Protein AF-A0A2H1W7G9-F1 (afdb_monomer_lite)

Organism: Spodoptera frugiperda (NCBI:txid7108)

pLDDT: mean 73.85, std 21.25, range [30.89, 94.56]

Radius of gyration: 19.69 Å; chains: 1; bounding box: 53×31×50 Å

Structure (mmCIF, N/CA/C/O backbone):
data_AF-A0A2H1W7G9-F1
#
_entry.id   AF-A0A2H1W7G9-F1
#
loop_
_atom_site.group_PDB
_atom_site.id
_atom_site.type_symbol
_atom_site.label_atom_id
_atom_site.label_alt_id
_atom_site.label_comp_id
_atom_site.label_asym_id
_atom_site.label_entity_id
_atom_site.label_seq_id
_atom_site.pdbx_PDB_ins_code
_atom_site.Cartn_x
_atom_site.Cartn_y
_atom_site.Cartn_z
_atom_site.occupancy
_atom_site.B_iso_or_equiv
_atom_site.auth_seq_id
_atom_site.auth_comp_id
_atom_site.auth_asym_id
_atom_site.auth_atom_id
_atom_site.pdbx_PDB_model_num
ATOM 1 N N . MET A 1 1 ? 19.667 -7.504 1.907 1.00 41.41 1 MET A N 1
ATOM 2 C CA . MET A 1 1 ? 18.660 -6.451 1.600 1.00 41.41 1 MET A CA 1
ATOM 3 C C . MET A 1 1 ? 17.413 -7.027 0.928 1.00 41.41 1 MET A C 1
ATOM 5 O O . MET A 1 1 ? 16.334 -6.7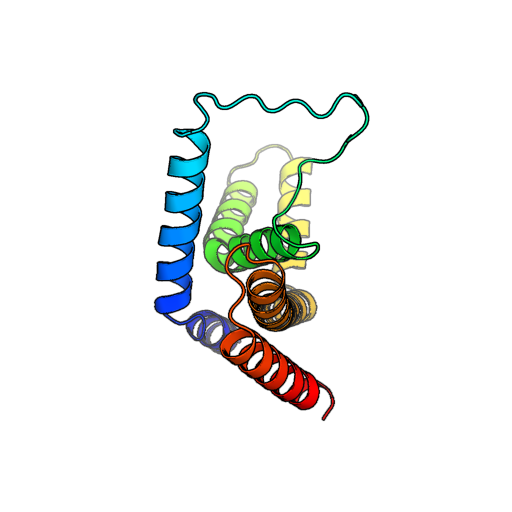98 1.459 1.00 41.41 1 MET A O 1
ATOM 9 N N . LYS A 1 2 ? 17.544 -7.836 -0.141 1.00 38.19 2 LYS A N 1
ATOM 10 C CA . LYS A 1 2 ? 16.435 -8.623 -0.727 1.00 38.19 2 LYS A CA 1
ATOM 11 C C . LYS A 1 2 ? 15.630 -9.408 0.317 1.00 38.19 2 LYS A C 1
ATOM 13 O O . LYS A 1 2 ? 14.425 -9.236 0.365 1.00 38.19 2 LYS A O 1
ATOM 18 N N . GLU A 1 3 ? 16.290 -10.154 1.205 1.00 36.22 3 GLU A N 1
ATOM 19 C CA . GLU A 1 3 ? 15.610 -10.942 2.252 1.00 36.22 3 GLU A CA 1
ATOM 20 C C . GLU A 1 3 ? 14.832 -10.103 3.272 1.00 36.22 3 GLU A C 1
ATOM 22 O O . GLU A 1 3 ? 13.779 -10.523 3.727 1.00 36.22 3 GLU A O 1
ATOM 27 N N . ARG A 1 4 ? 15.302 -8.895 3.617 1.00 43.84 4 ARG A N 1
ATOM 28 C CA . ARG A 1 4 ? 14.615 -8.016 4.586 1.00 43.84 4 ARG A CA 1
ATOM 29 C C . ARG A 1 4 ? 13.363 -7.382 3.985 1.00 43.84 4 ARG A C 1
ATOM 31 O O . ARG A 1 4 ? 12.367 -7.216 4.679 1.00 43.84 4 ARG A O 1
ATOM 38 N N . ILE A 1 5 ? 13.416 -7.064 2.692 1.00 46.19 5 ILE A N 1
ATOM 39 C CA . ILE A 1 5 ? 12.253 -6.617 1.927 1.00 46.19 5 ILE A CA 1
ATOM 40 C C . ILE A 1 5 ? 11.283 -7.793 1.790 1.00 46.19 5 ILE A C 1
ATOM 42 O O . ILE A 1 5 ? 10.128 -7.671 2.172 1.00 46.19 5 ILE A O 1
ATOM 46 N N . GLU A 1 6 ? 11.753 -8.965 1.364 1.00 44.94 6 GLU A N 1
ATOM 47 C CA . GLU A 1 6 ? 10.909 -10.154 1.230 1.00 44.94 6 GLU A CA 1
ATOM 48 C C . GLU A 1 6 ? 10.264 -10.578 2.560 1.00 44.94 6 GLU A C 1
ATOM 50 O O . GLU A 1 6 ? 9.091 -10.929 2.576 1.00 44.94 6 GLU A O 1
ATOM 55 N N . ALA A 1 7 ? 10.974 -10.473 3.687 1.00 50.44 7 ALA A N 1
ATOM 56 C CA . ALA A 1 7 ? 10.423 -10.704 5.022 1.00 50.44 7 ALA A CA 1
ATOM 57 C C . ALA A 1 7 ? 9.352 -9.665 5.400 1.00 50.44 7 ALA A C 1
ATOM 59 O O . ALA A 1 7 ? 8.301 -10.036 5.919 1.00 50.44 7 ALA A O 1
ATOM 60 N N . ALA A 1 8 ? 9.559 -8.383 5.074 1.00 47.19 8 ALA A N 1
ATOM 61 C CA . ALA A 1 8 ? 8.550 -7.340 5.267 1.00 47.19 8 ALA A CA 1
ATOM 62 C C . ALA A 1 8 ? 7.283 -7.598 4.426 1.00 47.19 8 ALA A C 1
ATOM 64 O O . ALA A 1 8 ? 6.175 -7.394 4.918 1.00 47.19 8 ALA A O 1
ATOM 65 N N . PHE A 1 9 ? 7.426 -8.133 3.207 1.00 45.47 9 PHE A N 1
ATOM 66 C CA . PHE A 1 9 ? 6.301 -8.544 2.357 1.00 45.47 9 PHE A CA 1
ATOM 67 C C . PHE A 1 9 ? 5.644 -9.865 2.811 1.00 45.47 9 PHE A C 1
ATOM 69 O O . PHE A 1 9 ? 4.432 -10.003 2.691 1.00 45.47 9 PHE A O 1
ATOM 76 N N . ARG A 1 10 ? 6.389 -10.816 3.397 1.00 44.81 10 ARG A N 1
ATOM 77 C CA . ARG A 1 10 ? 5.845 -12.076 3.956 1.00 44.81 10 ARG A CA 1
ATOM 78 C C . ARG A 1 10 ? 5.034 -11.882 5.242 1.00 44.81 10 ARG A C 1
ATOM 80 O O . ARG A 1 10 ? 4.241 -12.752 5.580 1.00 44.81 10 ARG A O 1
ATOM 87 N N . THR A 1 11 ? 5.186 -10.752 5.940 1.00 45.97 11 THR A N 1
ATOM 88 C CA . THR A 1 11 ? 4.291 -10.391 7.062 1.00 45.97 11 THR A CA 1
ATOM 89 C C . THR A 1 11 ? 2.905 -9.918 6.621 1.00 45.97 11 THR A C 1
ATOM 91 O O . THR A 1 11 ? 2.043 -9.698 7.469 1.00 45.97 11 THR A O 1
ATOM 94 N N . VAL A 1 12 ? 2.650 -9.813 5.309 1.00 52.56 12 VAL A N 1
ATOM 95 C CA . VAL A 1 12 ? 1.287 -9.771 4.771 1.00 52.56 12 VAL A CA 1
ATOM 96 C C . VAL A 1 12 ? 0.686 -11.156 5.005 1.00 52.56 12 VAL A C 1
ATOM 98 O O . VAL A 1 12 ? 0.902 -12.095 4.241 1.00 52.56 12 VAL A O 1
ATOM 101 N N . THR A 1 13 ? 0.002 -11.287 6.138 1.00 47.75 13 THR A N 1
ATOM 102 C CA . THR A 1 13 ? -0.596 -12.524 6.633 1.00 47.75 13 THR A CA 1
ATOM 103 C C . THR A 1 13 ? -1.438 -13.205 5.544 1.00 47.75 13 THR A C 1
ATOM 105 O O . THR A 1 13 ? -2.102 -12.519 4.763 1.00 47.75 13 THR A O 1
ATOM 108 N N . PRO A 1 14 ? -1.483 -14.551 5.495 1.00 46.38 14 PRO A N 1
ATOM 109 C CA . PRO A 1 14 ? -2.359 -15.303 4.587 1.00 46.38 14 PRO A CA 1
ATOM 110 C C . PRO A 1 14 ? -3.826 -14.838 4.625 1.00 46.38 14 PRO A C 1
ATOM 112 O O . PRO A 1 14 ? -4.540 -14.924 3.627 1.00 46.38 14 PRO A O 1
ATOM 115 N N . ASP A 1 15 ? -4.260 -14.272 5.752 1.00 41.34 15 ASP A N 1
ATOM 116 C CA . ASP A 1 15 ? -5.593 -13.695 5.932 1.00 41.34 15 ASP A CA 1
ATOM 117 C C . ASP A 1 15 ? -5.815 -12.394 5.151 1.00 41.34 15 ASP A C 1
ATOM 119 O O . ASP A 1 15 ? -6.930 -12.137 4.704 1.00 41.34 15 ASP A O 1
ATOM 123 N N . MET A 1 16 ? -4.762 -11.622 4.862 1.00 46.53 16 MET A N 1
ATOM 124 C CA . MET A 1 16 ? -4.831 -10.470 3.956 1.00 46.53 16 MET A CA 1
ATOM 125 C C . MET A 1 16 ? -5.094 -10.912 2.518 1.00 46.53 16 MET A C 1
ATOM 127 O O . MET A 1 16 ? -5.935 -10.330 1.837 1.00 46.53 16 MET A O 1
ATOM 131 N N . LEU A 1 17 ? -4.444 -11.991 2.070 1.00 49.28 17 LEU A N 1
ATOM 132 C CA . LEU A 1 17 ? -4.679 -12.579 0.747 1.00 49.28 17 LEU A CA 1
ATOM 133 C C . LEU A 1 17 ? -6.088 -13.185 0.642 1.00 49.28 17 LEU A C 1
ATOM 135 O O . LEU A 1 17 ? -6.749 -13.028 -0.387 1.00 49.28 17 LEU A O 1
ATOM 139 N N . ARG A 1 18 ? -6.587 -13.808 1.719 1.00 44.53 18 ARG A N 1
ATOM 140 C CA . ARG A 1 18 ? -7.960 -14.335 1.813 1.00 44.53 18 ARG A CA 1
ATOM 141 C C . ARG A 1 18 ? -9.009 -13.221 1.763 1.00 44.53 18 ARG A C 1
ATOM 143 O O . ARG A 1 18 ? -9.965 -13.317 0.997 1.00 44.53 18 ARG A O 1
ATOM 150 N N . ASN A 1 19 ? -8.794 -12.133 2.499 1.00 43.12 19 ASN A N 1
ATOM 151 C CA . ASN A 1 19 ? -9.669 -10.958 2.500 1.00 43.12 19 ASN A CA 1
ATOM 152 C C . ASN A 1 19 ? -9.676 -10.230 1.153 1.00 43.12 19 ASN A C 1
ATOM 154 O O . ASN A 1 19 ? -10.683 -9.635 0.777 1.00 43.12 19 ASN A O 1
ATOM 158 N N . VAL A 1 20 ? -8.590 -10.323 0.389 1.00 50.56 20 VAL A N 1
ATOM 159 C CA . VAL A 1 20 ? -8.486 -9.751 -0.957 1.00 50.56 20 VAL A CA 1
ATOM 160 C C . VAL A 1 20 ? -9.141 -10.634 -2.003 1.00 50.56 20 VAL A C 1
ATOM 162 O O . VAL A 1 20 ? -9.860 -10.107 -2.843 1.00 50.56 20 VAL A O 1
ATOM 165 N N . GLN A 1 21 ? -8.989 -11.957 -1.927 1.00 45.00 21 GLN A N 1
ATOM 166 C CA . GLN A 1 21 ? -9.789 -12.885 -2.731 1.00 45.00 21 GLN A CA 1
ATOM 167 C C . GLN A 1 21 ? -11.285 -12.673 -2.460 1.00 45.00 21 GLN A C 1
ATOM 169 O O . GLN A 1 21 ? -12.059 -12.530 -3.400 1.00 45.00 21 GLN A O 1
ATOM 174 N N . LEU A 1 22 ? -11.684 -12.529 -1.192 1.00 45.44 22 LEU A N 1
ATOM 175 C CA . LEU A 1 22 ? -13.060 -12.219 -0.795 1.00 45.44 22 LEU A CA 1
ATOM 176 C C . LEU A 1 22 ? -13.512 -10.817 -1.233 1.00 45.44 22 LEU A C 1
ATOM 178 O O . LEU A 1 22 ? -14.661 -10.662 -1.628 1.00 45.44 22 LEU A O 1
ATOM 182 N N . SER A 1 23 ? -12.644 -9.801 -1.205 1.00 43.88 23 SER A N 1
ATOM 183 C CA . SER A 1 23 ? -12.941 -8.435 -1.672 1.00 43.88 23 SER A CA 1
ATOM 184 C C . SER A 1 23 ? -13.066 -8.366 -3.198 1.00 43.88 23 SER A C 1
ATOM 186 O O . SER A 1 23 ? -14.022 -7.792 -3.718 1.00 43.88 23 SER A O 1
ATOM 188 N N . MET A 1 24 ? -12.163 -9.023 -3.934 1.00 45.47 24 MET A N 1
ATOM 189 C CA . MET A 1 24 ? -12.241 -9.163 -5.390 1.00 45.47 24 MET A CA 1
ATOM 190 C C . MET A 1 24 ? -13.464 -9.993 -5.807 1.00 45.47 24 MET A C 1
ATOM 192 O O . MET A 1 24 ? -14.155 -9.612 -6.750 1.00 45.47 24 MET A O 1
ATOM 196 N N . HIS A 1 25 ? -13.792 -11.069 -5.080 1.00 39.53 25 HIS A N 1
ATOM 19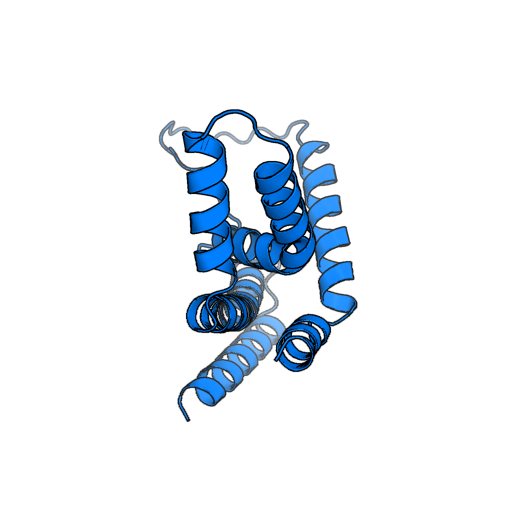7 C CA . HIS A 1 25 ? -14.984 -11.886 -5.329 1.00 39.53 25 HIS A CA 1
ATOM 198 C C . HIS A 1 25 ? -16.279 -11.133 -4.986 1.00 39.53 25 HIS A C 1
ATOM 200 O O . HIS A 1 25 ? -17.194 -11.123 -5.804 1.00 39.53 25 HIS A O 1
ATOM 206 N N . LYS A 1 26 ? -16.332 -10.398 -3.861 1.00 46.72 26 LYS A N 1
ATOM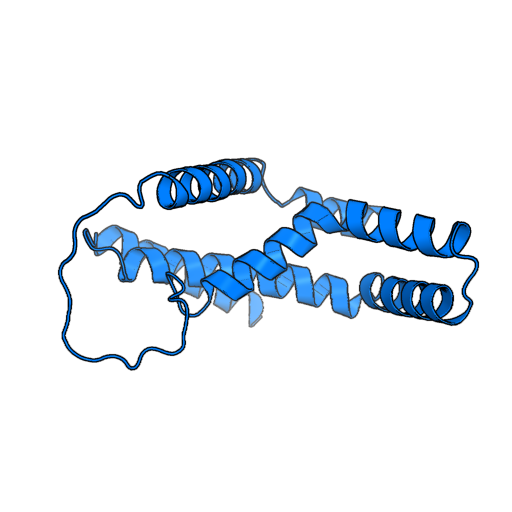 207 C CA . LYS A 1 26 ? -17.450 -9.499 -3.509 1.00 46.72 26 LYS A CA 1
ATOM 208 C C . LYS A 1 26 ? -17.632 -8.369 -4.524 1.00 46.72 26 LYS A C 1
ATOM 210 O O . LYS A 1 26 ? -18.759 -7.990 -4.808 1.00 46.72 26 LYS A O 1
ATOM 215 N N . ARG A 1 27 ? -16.555 -7.831 -5.112 1.00 43.66 27 ARG A N 1
ATOM 216 C CA . ARG A 1 27 ? -16.642 -6.854 -6.216 1.00 43.66 27 ARG A CA 1
ATOM 217 C C . ARG A 1 27 ? -17.137 -7.496 -7.514 1.00 43.66 27 ARG A C 1
ATOM 219 O O . ARG A 1 27 ? -17.893 -6.864 -8.247 1.00 43.66 27 ARG A O 1
ATOM 226 N N . ALA A 1 28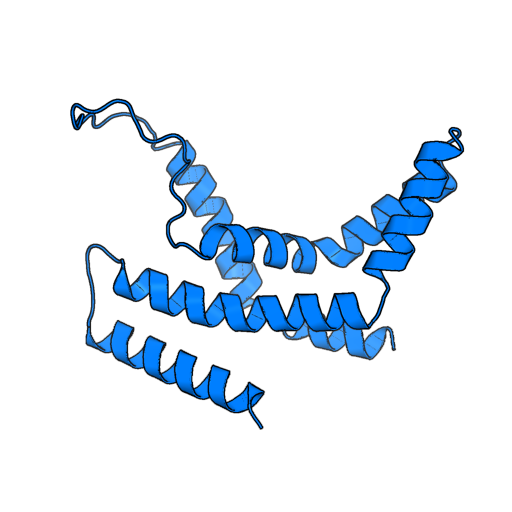 ? -16.754 -8.743 -7.793 1.00 42.03 28 ALA A N 1
ATOM 227 C CA . ALA A 1 28 ? -17.238 -9.491 -8.952 1.00 42.03 28 ALA A CA 1
ATOM 228 C C . ALA A 1 28 ? -18.721 -9.892 -8.830 1.00 42.03 28 ALA A C 1
ATOM 230 O O . ALA A 1 28 ? -19.394 -9.981 -9.857 1.00 42.03 28 ALA A O 1
ATOM 231 N N . THR A 1 29 ? -19.232 -10.099 -7.610 1.00 40.50 29 THR A N 1
ATOM 232 C CA . THR A 1 29 ? -20.663 -10.316 -7.344 1.00 40.50 29 THR A CA 1
ATOM 233 C C . THR A 1 29 ? -21.442 -9.003 -7.276 1.00 40.50 29 THR A C 1
ATOM 235 O O . THR A 1 29 ? -22.456 -8.904 -7.943 1.00 40.50 29 THR A O 1
ATOM 238 N N . LEU A 1 30 ? -20.929 -7.929 -6.659 1.00 41.03 30 LEU A N 1
ATOM 239 C CA . LEU A 1 30 ? -21.563 -6.594 -6.694 1.00 41.03 30 LEU A CA 1
ATOM 240 C C . LEU A 1 30 ? -21.689 -6.014 -8.114 1.00 41.03 30 LEU A C 1
ATOM 242 O O . LEU A 1 30 ? -22.603 -5.244 -8.391 1.00 41.03 30 LEU A O 1
ATOM 246 N N . LYS A 1 31 ? -20.788 -6.388 -9.031 1.00 40.12 31 LYS A N 1
ATOM 247 C CA . LYS A 1 31 ? -20.893 -6.036 -10.456 1.00 40.12 31 LYS A CA 1
ATOM 248 C C . LYS A 1 31 ? -21.873 -6.937 -11.229 1.00 40.12 31 LYS A C 1
ATOM 250 O O . LYS A 1 31 ? -22.310 -6.544 -12.305 1.00 40.12 31 LYS A O 1
ATOM 255 N N . ARG A 1 32 ? -22.219 -8.117 -10.694 1.00 32.41 32 ARG A N 1
ATOM 256 C CA . ARG A 1 32 ? -23.224 -9.052 -11.239 1.00 32.41 32 ARG A CA 1
ATOM 257 C C . ARG A 1 32 ? -24.630 -8.826 -10.665 1.00 32.41 32 ARG A C 1
ATOM 259 O O . ARG A 1 32 ? -25.592 -8.973 -11.404 1.00 32.41 32 ARG A O 1
ATOM 266 N N . ASP A 1 33 ? -24.736 -8.355 -9.426 1.00 30.89 33 ASP A N 1
ATOM 267 C CA . ASP A 1 33 ? -25.996 -8.043 -8.734 1.00 30.89 33 ASP A CA 1
ATOM 268 C C . ASP A 1 33 ? -26.479 -6.602 -9.002 1.00 30.89 33 ASP A C 1
ATOM 270 O O . ASP A 1 33 ? -27.401 -6.102 -8.363 1.00 30.89 33 ASP A O 1
ATOM 274 N N . GLY A 1 34 ? -25.893 -5.926 -9.996 1.00 37.16 34 GLY A N 1
ATOM 275 C CA . GLY A 1 34 ? -26.349 -4.639 -10.530 1.00 37.16 34 GLY A CA 1
ATOM 276 C C . GLY A 1 34 ? -27.644 -4.724 -11.348 1.00 37.16 34 GLY A C 1
ATOM 277 O O . GLY A 1 34 ? -27.835 -3.927 -12.264 1.00 37.16 34 GLY A O 1
ATOM 278 N N . VAL A 1 35 ? -28.528 -5.675 -11.037 1.00 39.88 35 VAL A N 1
ATOM 279 C CA . VAL A 1 35 ? -29.893 -5.729 -11.563 1.00 39.88 35 VAL A CA 1
ATOM 280 C C . VAL A 1 35 ? -30.836 -5.166 -10.500 1.00 39.88 35 VAL A C 1
ATOM 282 O O . VAL A 1 35 ? -31.299 -5.860 -9.606 1.00 39.88 35 VAL A O 1
ATOM 285 N N . GLY A 1 36 ? -31.080 -3.860 -10.630 1.00 39.84 36 GLY A N 1
ATOM 286 C CA . GLY A 1 36 ? -32.359 -3.203 -10.358 1.00 39.84 36 GLY A CA 1
ATOM 287 C C . GLY A 1 36 ? -32.932 -3.229 -8.939 1.00 39.84 36 GLY A C 1
ATOM 288 O O . GLY A 1 36 ? -33.809 -4.031 -8.660 1.00 39.84 36 GLY A O 1
ATOM 289 N N . VAL A 1 37 ? -32.644 -2.186 -8.151 1.00 31.70 37 VAL A N 1
ATOM 290 C CA . VAL A 1 37 ? -33.710 -1.399 -7.499 1.00 31.70 37 VAL A CA 1
ATOM 291 C C . VAL A 1 37 ? -33.354 0.082 -7.628 1.00 31.70 37 VAL A C 1
ATOM 293 O O . VAL A 1 37 ? -32.447 0.599 -6.981 1.00 31.70 37 VAL A O 1
ATOM 296 N N . SER A 1 38 ? -34.076 0.754 -8.522 1.00 39.56 38 SER A N 1
ATOM 297 C CA . SER A 1 38 ? -34.068 2.202 -8.699 1.00 39.56 38 SER A CA 1
ATOM 298 C C . SER A 1 38 ? -34.863 2.854 -7.567 1.00 39.56 38 SER A C 1
ATOM 300 O O . SER A 1 38 ? -36.087 2.936 -7.647 1.00 39.56 38 SER A O 1
ATOM 302 N N . SER A 1 39 ? -34.181 3.410 -6.570 1.00 33.91 39 SER A N 1
ATOM 303 C CA . SER A 1 39 ? -34.661 4.616 -5.895 1.00 33.91 39 SER A CA 1
ATOM 304 C C . SER A 1 39 ? -33.783 5.777 -6.355 1.00 33.91 39 SER A C 1
ATOM 306 O O . SER A 1 39 ? -32.641 5.942 -5.936 1.00 33.91 39 SER A O 1
ATOM 308 N N . LYS A 1 40 ? -34.300 6.556 -7.309 1.00 42.50 40 LYS A N 1
ATOM 309 C CA . LYS A 1 40 ? -33.692 7.823 -7.723 1.00 42.50 40 LYS A CA 1
ATOM 310 C C . LYS A 1 40 ? -33.789 8.815 -6.559 1.00 42.50 40 LYS A C 1
ATOM 312 O O . LYS A 1 40 ? -34.909 9.095 -6.138 1.00 42.50 40 LYS A O 1
ATOM 317 N N . PRO A 1 41 ? -32.697 9.459 -6.125 1.00 40.22 41 PRO A N 1
ATOM 318 C CA . PRO A 1 41 ? -32.771 10.837 -5.693 1.00 40.22 41 PRO A CA 1
ATOM 319 C C . PRO A 1 41 ? -32.612 11.726 -6.931 1.00 40.22 41 PRO A C 1
ATOM 321 O O . PRO A 1 41 ? -31.627 11.664 -7.668 1.00 40.22 41 PRO A O 1
ATOM 324 N N . SER A 1 42 ? -33.636 12.530 -7.183 1.00 45.81 42 SER A N 1
ATOM 325 C CA . SER A 1 42 ? -33.632 13.636 -8.130 1.00 45.81 42 SER A CA 1
ATOM 326 C C . SER A 1 42 ? -32.569 14.655 -7.718 1.00 45.81 42 SER A C 1
ATOM 328 O O . SER A 1 42 ? -32.853 15.458 -6.843 1.00 45.81 42 SER A O 1
ATOM 330 N N . ASN A 1 43 ? -31.356 14.556 -8.281 1.00 44.84 43 ASN A N 1
ATOM 331 C CA . ASN A 1 43 ? -30.342 15.615 -8.454 1.00 44.84 43 ASN A CA 1
ATOM 332 C C . ASN A 1 43 ? -29.151 15.035 -9.259 1.00 44.84 43 ASN A C 1
ATOM 334 O O . ASN A 1 43 ? -28.400 14.221 -8.719 1.00 44.84 43 ASN A O 1
ATOM 338 N N . PRO A 1 44 ? -28.928 15.412 -10.534 1.00 52.91 44 PRO A N 1
ATOM 339 C CA . PRO A 1 44 ? -27.909 14.802 -11.390 1.00 52.91 44 PRO A CA 1
ATOM 340 C C . PRO A 1 44 ? -26.550 15.510 -11.263 1.00 52.91 44 PRO A C 1
ATOM 342 O O . PRO A 1 44 ? -25.969 15.937 -12.255 1.00 52.91 44 PRO A O 1
ATOM 345 N N . VAL A 1 45 ? -26.023 15.651 -10.043 1.00 55.78 45 VAL A N 1
ATOM 346 C CA . VAL A 1 45 ? -24.640 16.110 -9.833 1.00 55.78 45 VAL A CA 1
ATOM 347 C C . VAL A 1 45 ? -23.988 15.264 -8.750 1.00 55.78 45 VAL A C 1
ATOM 349 O O . VAL A 1 45 ? -23.918 15.622 -7.579 1.00 55.78 45 VAL A O 1
ATOM 352 N N . THR A 1 46 ? -23.457 14.113 -9.142 1.00 54.84 46 THR A N 1
ATOM 353 C CA . THR A 1 46 ? -22.350 13.511 -8.394 1.00 54.84 46 THR A CA 1
ATOM 354 C C . THR A 1 46 ? -21.330 12.986 -9.393 1.00 54.84 46 THR A C 1
ATOM 356 O O . THR A 1 46 ? -21.421 11.873 -9.893 1.00 54.84 46 THR A O 1
ATOM 359 N N . LEU A 1 47 ? -20.342 13.830 -9.697 1.00 54.53 47 LEU A N 1
ATOM 360 C CA . LEU A 1 47 ? -19.240 13.582 -10.638 1.00 54.53 47 LEU A CA 1
ATOM 361 C C . LEU A 1 47 ? -18.165 12.613 -10.092 1.00 54.53 47 LEU A C 1
ATOM 363 O O . LEU A 1 47 ? -17.022 12.641 -10.543 1.00 54.53 47 LEU A O 1
ATOM 367 N N . LYS A 1 48 ? -18.472 11.792 -9.078 1.00 57.44 48 LYS A N 1
ATOM 368 C CA . LYS A 1 48 ? -17.495 10.896 -8.441 1.00 57.44 48 LYS A CA 1
ATOM 369 C C . LYS A 1 48 ? -18.092 9.525 -8.159 1.00 57.44 48 LYS A C 1
ATOM 371 O O . LYS A 1 48 ? -19.054 9.408 -7.408 1.00 57.44 48 LYS A O 1
ATOM 376 N N . THR A 1 49 ? -17.451 8.494 -8.705 1.00 61.25 49 THR A N 1
ATOM 377 C CA . THR A 1 49 ? -17.629 7.103 -8.279 1.00 61.25 49 THR A CA 1
ATOM 378 C C . THR A 1 49 ? -17.393 7.017 -6.770 1.00 61.25 49 THR A C 1
ATOM 380 O O . THR A 1 49 ? -16.328 7.402 -6.282 1.00 61.25 49 THR A O 1
ATOM 383 N N . LEU A 1 50 ? -18.407 6.576 -6.022 1.00 66.06 50 LEU A N 1
ATOM 384 C CA . LEU A 1 50 ? -18.385 6.573 -4.562 1.00 66.06 50 LEU A CA 1
ATOM 385 C C . LEU A 1 50 ? -17.512 5.414 -4.055 1.00 66.06 50 LEU A C 1
ATOM 387 O O . LEU A 1 50 ? -17.848 4.246 -4.244 1.00 66.06 50 LEU A O 1
ATOM 391 N N . ASN A 1 51 ? -16.391 5.733 -3.409 1.00 73.69 51 ASN A N 1
ATOM 392 C CA . ASN A 1 51 ? -15.619 4.745 -2.655 1.00 73.69 51 ASN A CA 1
ATOM 393 C C . ASN A 1 51 ? -16.303 4.492 -1.299 1.00 73.69 51 ASN A C 1
ATOM 395 O O . ASN A 1 51 ? -16.821 5.446 -0.717 1.00 73.69 51 ASN A O 1
ATOM 399 N N . PRO A 1 52 ? -16.271 3.255 -0.761 1.00 77.94 52 PRO A N 1
ATOM 400 C CA . PRO A 1 52 ? -16.951 2.918 0.494 1.00 77.94 52 PRO A CA 1
ATOM 401 C C . PRO A 1 52 ? -16.401 3.690 1.697 1.00 77.94 52 PRO A C 1
ATOM 403 O O . PRO A 1 52 ? -17.112 3.876 2.671 1.00 77.94 52 PRO A O 1
ATOM 406 N N . THR A 1 53 ? -15.154 4.160 1.619 1.00 81.44 53 THR A N 1
ATOM 407 C CA . THR A 1 53 ? -14.594 5.171 2.519 1.00 81.44 53 THR A CA 1
ATOM 408 C C . THR A 1 53 ? -13.752 6.150 1.699 1.00 81.44 53 THR A C 1
ATOM 410 O O . THR A 1 53 ? -13.345 5.864 0.566 1.00 81.44 53 THR A O 1
ATOM 413 N N . ARG A 1 54 ? -13.402 7.297 2.293 1.00 80.94 54 ARG A N 1
ATOM 414 C CA . ARG A 1 54 ? -12.466 8.270 1.699 1.00 80.94 54 ARG A CA 1
ATOM 415 C C . ARG A 1 54 ? -11.090 7.664 1.369 1.00 80.94 54 ARG A C 1
ATOM 417 O O . ARG A 1 54 ? -10.396 8.182 0.493 1.00 80.94 54 ARG A O 1
ATOM 424 N N . TRP A 1 55 ? -10.693 6.596 2.063 1.00 86.06 55 TRP A N 1
ATOM 425 C CA . TRP A 1 55 ? -9.360 5.992 1.988 1.00 86.06 55 TRP A CA 1
ATOM 426 C C . TRP A 1 55 ? -9.324 4.678 1.201 1.00 86.06 55 TRP A C 1
ATOM 428 O O . TRP A 1 55 ? -8.263 4.334 0.684 1.00 86.06 55 TRP A O 1
ATOM 438 N N . ALA A 1 56 ? -10.465 4.004 1.023 1.00 83.81 56 ALA A N 1
ATOM 439 C CA . ALA A 1 56 ? -10.562 2.678 0.410 1.00 83.81 56 ALA A CA 1
ATOM 440 C C . ALA A 1 56 ? -9.858 2.582 -0.952 1.00 83.81 56 ALA A C 1
ATOM 442 O O . ALA A 1 56 ? -9.024 1.707 -1.147 1.00 83.81 56 ALA A O 1
ATOM 443 N N . GLY A 1 57 ? -10.101 3.532 -1.863 1.00 85.06 57 GLY A N 1
ATOM 444 C CA . GLY A 1 57 ? -9.469 3.508 -3.188 1.00 85.06 57 GLY A CA 1
ATOM 445 C C . GLY A 1 57 ? -7.944 3.683 -3.153 1.00 85.06 57 GLY A C 1
ATOM 446 O O . GLY A 1 57 ? -7.240 3.149 -4.005 1.00 85.06 57 GLY A O 1
ATOM 447 N N . ARG A 1 58 ? -7.413 4.401 -2.152 1.00 89.00 58 ARG A N 1
ATOM 448 C CA . ARG A 1 58 ? -5.958 4.532 -1.959 1.00 89.00 58 ARG A CA 1
ATOM 449 C C . ARG A 1 58 ? -5.368 3.262 -1.366 1.00 89.00 58 ARG A C 1
ATOM 451 O O . ARG A 1 58 ? -4.314 2.827 -1.818 1.00 89.00 58 ARG A O 1
ATOM 458 N N . PHE A 1 59 ? -6.055 2.687 -0.380 1.00 89.50 59 PHE A N 1
ATOM 459 C CA . PHE A 1 59 ? -5.667 1.420 0.222 1.00 89.50 59 PHE A CA 1
ATOM 460 C C . PHE A 1 59 ? -5.617 0.312 -0.833 1.00 89.50 59 PHE A C 1
ATOM 462 O O . PHE A 1 59 ? -4.589 -0.338 -0.952 1.00 89.50 59 PHE A O 1
ATOM 469 N N . ASP A 1 60 ? -6.662 0.174 -1.654 1.00 87.81 60 ASP A N 1
ATOM 470 C CA . ASP A 1 60 ? -6.718 -0.812 -2.738 1.00 87.81 60 ASP A CA 1
ATOM 471 C C . ASP A 1 60 ? -5.528 -0.670 -3.700 1.00 87.81 60 ASP A C 1
ATOM 473 O O . ASP A 1 60 ? -4.833 -1.643 -3.971 1.00 87.81 60 ASP A O 1
ATOM 477 N N . ALA A 1 61 ? -5.241 0.548 -4.172 1.00 90.12 61 ALA A N 1
ATOM 478 C CA . ALA A 1 61 ? -4.149 0.783 -5.116 1.00 90.12 61 ALA A CA 1
ATOM 479 C C . ALA A 1 61 ? -2.766 0.461 -4.521 1.00 90.12 61 ALA A C 1
ATOM 481 O O . ALA A 1 61 ? -1.916 -0.131 -5.188 1.00 90.12 61 ALA A O 1
ATOM 482 N N . ILE A 1 62 ? -2.533 0.848 -3.263 1.00 90.75 62 ILE A N 1
ATOM 483 C CA . ILE A 1 62 ? -1.284 0.553 -2.548 1.00 90.75 62 ILE A CA 1
ATOM 484 C C . ILE A 1 62 ? -1.158 -0.947 -2.286 1.00 90.75 62 ILE A C 1
ATOM 486 O O . ILE A 1 62 ? -0.089 -1.524 -2.483 1.00 90.75 62 ILE A O 1
ATOM 490 N N . PHE A 1 63 ? -2.252 -1.580 -1.878 1.00 88.69 63 PHE A N 1
ATOM 491 C CA . PHE A 1 63 ? -2.295 -3.002 -1.600 1.00 88.69 63 PHE A CA 1
ATOM 492 C C . PHE A 1 63 ? -2.031 -3.827 -2.868 1.00 88.69 63 PHE A C 1
ATOM 494 O O . PHE A 1 63 ? -1.171 -4.706 -2.859 1.00 88.69 63 PHE A O 1
ATOM 501 N N . ASP A 1 64 ? -2.686 -3.499 -3.982 1.00 87.88 64 ASP A N 1
ATOM 502 C CA . ASP A 1 64 ? -2.468 -4.156 -5.275 1.00 87.88 64 ASP A CA 1
ATOM 503 C C . ASP A 1 64 ? -1.014 -4.016 -5.743 1.00 87.88 64 ASP A C 1
ATOM 505 O O . ASP A 1 64 ? -0.421 -4.977 -6.244 1.00 87.88 64 ASP A O 1
ATOM 509 N N . LEU A 1 65 ? -0.412 -2.840 -5.534 1.00 89.75 65 LEU A N 1
ATOM 510 C CA . LEU A 1 65 ? 0.996 -2.596 -5.837 1.00 89.75 65 LEU A CA 1
ATOM 511 C C . LEU A 1 65 ? 1.928 -3.457 -4.972 1.00 89.75 65 LEU A C 1
ATOM 513 O O . LEU A 1 65 ? 2.930 -3.956 -5.481 1.00 89.75 65 LEU A O 1
ATOM 517 N N . ILE A 1 66 ? 1.600 -3.655 -3.693 1.00 88.62 66 ILE A N 1
ATOM 518 C CA . ILE A 1 66 ? 2.366 -4.506 -2.774 1.00 88.62 66 ILE A CA 1
ATOM 519 C C . ILE A 1 66 ? 2.271 -5.975 -3.186 1.00 88.62 66 ILE A C 1
ATOM 521 O O . ILE A 1 66 ? 3.298 -6.643 -3.306 1.00 88.62 66 ILE A O 1
ATOM 525 N N . VAL A 1 67 ? 1.063 -6.475 -3.455 1.00 88.38 67 VAL A N 1
ATOM 526 C CA . VAL A 1 67 ? 0.850 -7.879 -3.841 1.00 88.38 67 VAL A CA 1
ATOM 527 C C . VAL A 1 67 ? 1.533 -8.198 -5.166 1.00 88.38 67 VAL A C 1
ATOM 529 O O . VAL A 1 67 ? 2.173 -9.240 -5.304 1.00 88.38 67 VAL A O 1
ATOM 532 N N . ARG A 1 68 ? 1.440 -7.294 -6.144 1.00 89.12 68 ARG A N 1
ATOM 533 C CA . ARG A 1 68 ? 1.988 -7.502 -7.492 1.00 89.12 68 ARG A CA 1
ATOM 534 C C . ARG A 1 68 ? 3.395 -6.941 -7.664 1.00 89.12 68 ARG A C 1
ATOM 536 O O . ARG A 1 68 ? 3.891 -6.892 -8.788 1.00 89.12 68 ARG A O 1
ATOM 543 N N . PHE A 1 69 ? 4.069 -6.541 -6.587 1.00 89.00 69 PHE A N 1
ATOM 544 C CA . PHE A 1 69 ? 5.356 -5.845 -6.664 1.00 89.00 69 PHE A CA 1
ATOM 545 C C . PHE A 1 69 ? 6.400 -6.628 -7.478 1.00 89.00 69 PHE A C 1
ATOM 547 O O . PHE A 1 69 ? 7.055 -6.085 -8.369 1.00 89.00 69 PHE A O 1
ATOM 554 N N . ILE A 1 70 ? 6.492 -7.940 -7.239 1.00 88.81 70 ILE A N 1
ATOM 555 C CA . ILE A 1 70 ? 7.409 -8.840 -7.953 1.00 88.81 70 ILE A CA 1
ATOM 556 C C . ILE A 1 70 ? 7.011 -8.983 -9.431 1.00 88.81 70 ILE A C 1
ATOM 558 O O . ILE A 1 70 ? 7.877 -8.996 -10.307 1.00 88.81 70 ILE A O 1
ATOM 562 N N . GLU A 1 71 ? 5.715 -9.088 -9.729 1.00 90.75 71 GLU A N 1
ATOM 563 C CA . GLU A 1 71 ? 5.207 -9.197 -11.104 1.00 90.75 71 GLU A CA 1
ATOM 564 C C . GLU A 1 71 ? 5.514 -7.933 -11.907 1.00 90.75 71 GLU A C 1
ATOM 566 O O . GLU A 1 71 ? 5.998 -8.021 -13.035 1.00 90.75 71 GLU A O 1
ATOM 571 N N . ILE A 1 72 ? 5.317 -6.763 -11.297 1.00 92.12 72 ILE A N 1
ATOM 572 C CA . ILE A 1 72 ? 5.617 -5.458 -11.889 1.00 92.12 72 ILE A CA 1
ATOM 573 C C . ILE A 1 72 ? 7.116 -5.338 -12.169 1.00 92.12 72 ILE A C 1
ATOM 575 O O . ILE A 1 72 ? 7.507 -4.953 -13.271 1.00 92.12 72 ILE A O 1
ATOM 579 N N . GLN A 1 73 ? 7.977 -5.736 -11.228 1.00 92.19 73 GLN A N 1
ATOM 580 C CA . GLN A 1 73 ? 9.424 -5.747 -11.456 1.00 92.19 73 GLN A CA 1
ATOM 581 C C . GLN A 1 73 ? 9.830 -6.685 -12.599 1.00 92.19 73 GLN A C 1
ATOM 583 O O . GLN A 1 73 ? 10.662 -6.309 -13.428 1.00 92.19 73 GLN A O 1
ATOM 588 N N . LYS A 1 74 ? 9.237 -7.884 -12.672 1.00 92.50 74 LYS A N 1
ATOM 589 C CA . LYS A 1 74 ? 9.473 -8.838 -13.767 1.00 92.50 74 LYS A CA 1
ATOM 590 C C . LYS A 1 74 ? 9.016 -8.268 -15.108 1.00 92.50 74 LYS A C 1
ATOM 592 O O . LYS A 1 74 ? 9.750 -8.382 -16.088 1.00 92.50 74 LYS A O 1
ATOM 597 N N . ALA A 1 75 ? 7.838 -7.649 -15.157 1.00 93.19 75 ALA A N 1
ATOM 598 C CA . ALA A 1 75 ? 7.307 -7.017 -16.359 1.00 93.19 75 ALA A CA 1
ATOM 599 C C . ALA A 1 75 ? 8.224 -5.885 -16.842 1.00 93.19 75 ALA A C 1
ATOM 601 O O . ALA A 1 75 ? 8.597 -5.868 -18.010 1.00 93.19 75 ALA A O 1
ATOM 602 N N . LEU A 1 76 ? 8.684 -5.015 -15.937 1.00 92.88 76 LEU A N 1
ATOM 603 C CA . LEU A 1 76 ? 9.627 -3.947 -16.276 1.00 92.88 76 LEU A CA 1
ATOM 604 C C . LEU A 1 76 ? 10.949 -4.497 -16.808 1.00 92.88 76 LEU A C 1
ATOM 606 O O . LEU A 1 76 ? 11.435 -4.020 -17.827 1.00 92.88 76 LEU A O 1
ATOM 610 N N . THR A 1 77 ? 11.511 -5.532 -16.181 1.00 93.31 77 THR A N 1
ATOM 611 C CA . THR A 1 77 ? 12.730 -6.173 -16.688 1.00 93.31 77 THR A CA 1
ATOM 612 C C . THR A 1 77 ? 12.520 -6.777 -18.079 1.00 93.31 77 THR A C 1
ATOM 614 O O . THR A 1 77 ? 13.373 -6.593 -18.943 1.00 93.31 77 THR A O 1
ATOM 617 N N . LYS A 1 78 ? 11.383 -7.438 -18.340 1.00 93.81 78 LYS A N 1
ATOM 618 C CA . LYS A 1 78 ? 11.055 -7.949 -19.682 1.00 93.81 78 LYS A CA 1
ATOM 619 C C . LYS A 1 78 ? 10.975 -6.822 -20.711 1.00 93.81 78 LYS A C 1
ATOM 621 O O . LYS A 1 78 ? 11.573 -6.941 -21.774 1.00 93.81 78 LYS A O 1
ATOM 626 N N . THR A 1 79 ? 10.306 -5.717 -20.385 1.00 91.69 79 THR A N 1
ATOM 627 C CA . THR A 1 79 ? 10.222 -4.546 -21.270 1.00 91.69 79 THR A CA 1
ATOM 628 C C . THR A 1 79 ? 11.600 -3.955 -21.555 1.00 91.69 79 THR A C 1
ATOM 630 O O . THR A 1 79 ? 11.883 -3.596 -22.692 1.00 91.69 79 THR A O 1
ATOM 633 N N . ILE A 1 80 ? 12.490 -3.901 -20.561 1.00 92.06 80 ILE A N 1
ATOM 634 C CA . ILE A 1 80 ? 13.855 -3.386 -20.742 1.00 92.06 80 ILE A CA 1
ATOM 635 C C . ILE A 1 80 ? 14.663 -4.249 -21.723 1.00 92.06 80 ILE A C 1
ATOM 637 O O . ILE A 1 80 ? 15.438 -3.705 -22.508 1.00 92.06 80 ILE A O 1
ATOM 641 N N . LEU A 1 81 ? 14.482 -5.572 -21.679 1.00 92.25 81 LEU A N 1
ATOM 642 C CA . LEU A 1 81 ? 15.223 -6.523 -22.513 1.00 92.25 81 LEU A CA 1
ATOM 643 C C . LEU A 1 81 ? 14.655 -6.660 -23.931 1.00 92.25 81 LEU A C 1
ATOM 645 O O . LEU A 1 81 ? 15.419 -6.864 -24.867 1.00 92.25 81 LEU A O 1
ATOM 649 N N . LEU A 1 82 ? 13.330 -6.578 -24.088 1.00 91.94 82 LEU A N 1
ATOM 650 C CA . LEU A 1 82 ? 12.645 -6.905 -25.344 1.00 91.94 82 LEU A CA 1
ATOM 651 C C . LEU A 1 82 ? 12.227 -5.676 -26.163 1.00 91.94 82 LEU A C 1
ATOM 653 O O . LEU A 1 82 ? 11.935 -5.809 -27.349 1.00 91.94 82 LEU A O 1
ATOM 657 N N . CYS A 1 83 ? 12.158 -4.484 -25.564 1.00 89.75 83 CYS A N 1
ATOM 658 C CA . CYS A 1 83 ? 11.679 -3.301 -26.274 1.00 89.75 83 CYS A CA 1
ATOM 659 C C . CYS A 1 83 ? 12.754 -2.721 -27.206 1.00 89.75 83 CYS A C 1
ATOM 661 O O . CYS A 1 83 ? 13.826 -2.304 -26.764 1.00 89.75 83 CYS A O 1
ATOM 663 N N . SER A 1 84 ? 12.430 -2.621 -28.497 1.00 87.00 84 SER A N 1
ATOM 664 C CA . SER A 1 84 ? 13.294 -2.005 -29.514 1.00 87.00 84 SER A CA 1
ATOM 665 C C . SER A 1 84 ? 13.291 -0.471 -29.459 1.00 87.00 84 SER A C 1
ATOM 667 O O . SER A 1 84 ? 14.236 0.169 -29.916 1.00 87.00 84 SER A O 1
ATOM 669 N N . LYS A 1 85 ? 12.242 0.148 -28.896 1.00 93.75 85 LYS A N 1
ATOM 670 C CA . LYS A 1 85 ? 12.122 1.608 -28.804 1.00 93.75 85 LYS A CA 1
ATOM 671 C C . LYS A 1 85 ? 12.896 2.136 -27.600 1.00 93.75 85 LYS A C 1
ATOM 673 O O . LYS A 1 85 ? 12.546 1.883 -26.446 1.00 93.75 85 LYS A O 1
ATOM 678 N N . ALA A 1 86 ? 13.904 2.962 -27.870 1.00 89.06 86 ALA A N 1
ATOM 679 C CA . ALA A 1 86 ? 14.771 3.521 -26.836 1.00 89.06 86 ALA A CA 1
ATOM 680 C C . ALA A 1 86 ? 14.005 4.309 -25.754 1.00 89.06 86 ALA A C 1
ATOM 682 O O . ALA A 1 86 ? 14.322 4.174 -24.574 1.00 89.06 86 ALA A O 1
ATOM 683 N N . ASN A 1 87 ? 12.971 5.074 -26.124 1.00 91.75 87 ASN A N 1
ATOM 684 C CA . ASN A 1 87 ? 12.188 5.870 -25.169 1.00 91.75 87 ASN A CA 1
ATOM 685 C C . ASN A 1 87 ? 11.423 5.009 -24.157 1.00 91.75 87 ASN A C 1
ATOM 687 O O . ASN A 1 87 ? 11.523 5.245 -22.955 1.00 91.75 87 ASN A O 1
ATOM 691 N N . GLU A 1 88 ? 10.693 3.997 -24.626 1.00 90.38 88 GLU A N 1
ATOM 692 C CA . GLU A 1 88 ? 9.922 3.090 -23.765 1.00 90.38 88 GLU A CA 1
ATOM 693 C C . GLU A 1 88 ? 10.856 2.291 -22.841 1.00 90.38 88 GLU A C 1
ATOM 695 O O . GLU A 1 88 ? 10.606 2.177 -21.639 1.00 90.38 88 GLU A O 1
ATOM 700 N N . ARG A 1 89 ? 11.999 1.834 -23.371 1.00 92.88 89 ARG A N 1
ATOM 701 C CA . ARG A 1 89 ? 13.051 1.179 -22.585 1.00 92.88 89 ARG A CA 1
ATOM 702 C C . ARG A 1 89 ? 13.604 2.095 -21.490 1.00 92.88 89 ARG A C 1
ATOM 704 O O . ARG A 1 89 ? 13.692 1.684 -20.335 1.00 92.88 89 ARG A O 1
ATOM 711 N N . ASN A 1 90 ? 13.947 3.338 -21.824 1.00 92.62 90 ASN A N 1
ATOM 712 C CA . ASN A 1 90 ? 14.491 4.300 -20.863 1.00 92.62 90 ASN A CA 1
ATOM 713 C C . ASN A 1 90 ? 13.475 4.631 -19.760 1.00 92.62 90 ASN A C 1
ATOM 715 O O . ASN A 1 90 ? 13.840 4.680 -18.585 1.00 92.62 90 ASN A O 1
ATOM 719 N N . GLN A 1 91 ? 12.192 4.783 -20.105 1.00 92.56 91 GLN A N 1
ATOM 720 C CA . GLN A 1 91 ? 11.134 4.966 -19.109 1.00 92.56 91 GLN A CA 1
ATOM 721 C C . GLN A 1 91 ? 10.998 3.752 -18.183 1.00 92.56 91 GLN A C 1
ATOM 723 O O . GLN A 1 91 ? 10.902 3.926 -16.967 1.00 92.56 91 GLN A O 1
ATOM 728 N N . ALA A 1 92 ? 11.059 2.530 -18.721 1.00 91.62 92 ALA A N 1
ATOM 729 C CA . ALA A 1 92 ? 11.009 1.310 -17.917 1.00 91.62 92 ALA A CA 1
ATOM 730 C C . ALA A 1 92 ? 12.200 1.201 -16.945 1.00 91.62 92 ALA A C 1
ATOM 732 O O . ALA A 1 92 ? 12.003 0.846 -15.781 1.00 91.62 92 ALA A O 1
ATOM 733 N N . ILE A 1 93 ? 13.414 1.573 -17.375 1.00 92.25 93 ILE A N 1
ATOM 734 C CA . ILE A 1 93 ? 14.610 1.633 -16.511 1.00 92.25 93 ILE A CA 1
ATOM 735 C C . ILE A 1 93 ? 14.406 2.636 -15.370 1.00 92.25 93 ILE A C 1
ATOM 737 O O . ILE A 1 93 ? 14.638 2.312 -14.203 1.00 92.25 93 ILE A O 1
ATOM 741 N N . LEU A 1 94 ? 13.949 3.851 -15.690 1.00 94.56 94 LEU A N 1
ATOM 742 C CA . LEU A 1 94 ? 13.720 4.898 -14.693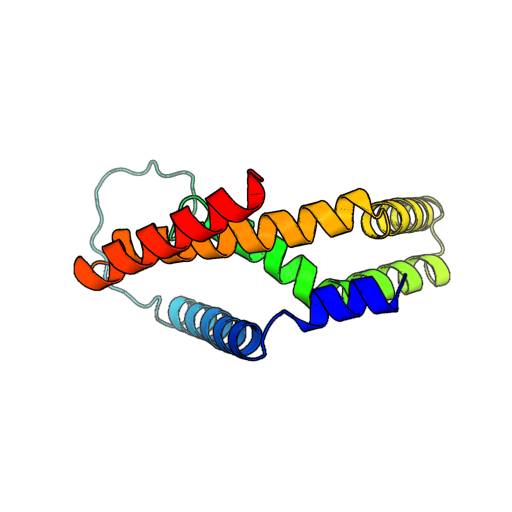 1.00 94.56 94 LEU A CA 1
ATOM 743 C C . LEU A 1 94 ? 12.646 4.491 -13.681 1.00 94.56 94 LEU A C 1
ATOM 745 O O . LEU A 1 94 ? 12.823 4.693 -12.479 1.00 94.56 94 LEU A O 1
ATOM 749 N N . LEU A 1 95 ? 11.547 3.897 -14.149 1.00 93.94 95 LEU A N 1
ATOM 750 C CA . LEU A 1 95 ? 10.465 3.434 -13.287 1.00 93.94 95 LEU A CA 1
ATOM 751 C C . LEU A 1 95 ? 10.920 2.287 -12.381 1.00 93.94 95 LEU A C 1
ATOM 753 O O . LEU A 1 95 ? 10.652 2.317 -11.181 1.00 93.94 95 LEU A O 1
ATOM 757 N N . LYS A 1 96 ? 11.679 1.327 -12.921 1.00 92.12 96 LYS A N 1
ATOM 758 C CA . LYS A 1 96 ? 12.281 0.243 -12.137 1.00 92.12 96 LYS A CA 1
ATOM 759 C C . LYS A 1 96 ? 13.178 0.792 -11.025 1.00 92.12 96 LYS A C 1
ATOM 761 O O . LYS A 1 96 ? 13.016 0.402 -9.874 1.00 92.12 96 LYS A O 1
ATOM 766 N N . LYS A 1 97 ? 14.039 1.768 -11.337 1.00 93.25 97 LYS A N 1
ATOM 767 C CA . LYS A 1 97 ? 14.912 2.426 -10.350 1.00 93.25 97 LYS A CA 1
ATOM 768 C C . LYS A 1 97 ? 14.122 3.155 -9.255 1.00 93.25 97 LYS A C 1
ATOM 770 O O . LYS A 1 97 ? 14.532 3.144 -8.099 1.00 93.25 97 LYS A O 1
ATOM 775 N N . LYS A 1 98 ? 12.988 3.779 -9.598 1.00 92.62 98 LYS A N 1
ATOM 776 C CA . LYS A 1 98 ? 12.096 4.423 -8.618 1.00 92.62 98 LYS A CA 1
ATOM 777 C C . LYS A 1 98 ? 11.404 3.406 -7.708 1.00 92.62 98 LYS A C 1
ATOM 779 O O . LYS A 1 98 ? 11.349 3.638 -6.507 1.00 92.62 98 LYS A O 1
ATOM 784 N N . LEU A 1 99 ? 10.922 2.289 -8.257 1.00 90.69 99 LEU A N 1
ATOM 785 C CA . LEU A 1 99 ? 10.286 1.222 -7.473 1.00 90.69 99 LEU A CA 1
ATOM 786 C C . LEU A 1 99 ? 11.273 0.506 -6.544 1.00 90.69 99 LEU A C 1
ATOM 788 O O . LEU A 1 99 ? 10.897 0.098 -5.452 1.00 90.69 99 LEU A O 1
ATOM 792 N N . GLU A 1 100 ? 12.529 0.358 -6.964 1.00 89.56 100 GLU A N 1
ATOM 793 C CA . GLU A 1 100 ? 13.598 -0.262 -6.168 1.00 89.56 100 GLU A CA 1
ATOM 794 C C . GLU A 1 100 ? 14.218 0.690 -5.137 1.00 89.56 100 GLU A C 1
ATOM 796 O O . GLU A 1 100 ? 15.025 0.263 -4.310 1.00 89.56 100 GLU A O 1
ATOM 801 N N . ASN A 1 101 ? 13.842 1.972 -5.151 1.00 93.38 101 ASN A N 1
ATOM 802 C CA . ASN A 1 101 ? 14.302 2.922 -4.152 1.00 93.38 101 ASN A CA 1
ATOM 803 C C . ASN A 1 101 ? 13.799 2.501 -2.765 1.00 93.38 101 ASN A C 1
ATOM 805 O O . ASN A 1 101 ? 12.597 2.382 -2.531 1.00 93.38 101 ASN A O 1
ATOM 809 N N . TYR A 1 102 ? 14.729 2.328 -1.827 1.00 88.50 102 TYR A N 1
ATOM 810 C CA . TYR A 1 102 ? 14.421 1.933 -0.457 1.00 88.50 102 TYR A CA 1
ATOM 811 C C . TYR A 1 102 ? 13.376 2.843 0.205 1.00 88.50 102 TYR A C 1
ATOM 813 O O . TYR A 1 102 ? 12.423 2.343 0.801 1.00 88.50 102 TYR A O 1
ATOM 821 N N . ASN A 1 103 ? 13.494 4.163 0.031 1.00 91.06 103 ASN A N 1
ATOM 822 C CA . ASN A 1 103 ? 12.547 5.124 0.599 1.00 91.06 103 ASN A CA 1
ATOM 823 C C . ASN A 1 103 ? 11.134 4.903 0.054 1.00 91.06 103 ASN A C 1
ATOM 825 O O . ASN A 1 103 ? 10.165 4.987 0.802 1.00 91.06 103 ASN A O 1
ATOM 829 N N . PHE A 1 104 ? 11.013 4.573 -1.235 1.00 91.12 104 PHE A N 1
ATOM 830 C CA . PHE A 1 104 ? 9.724 4.268 -1.845 1.00 91.12 104 PHE A CA 1
ATOM 831 C C . PHE A 1 104 ? 9.112 2.999 -1.247 1.00 91.12 104 PHE A C 1
ATOM 833 O O . PHE A 1 104 ? 7.946 3.012 -0.866 1.00 91.12 104 PHE A O 1
ATOM 840 N N . VAL A 1 105 ? 9.895 1.924 -1.112 1.00 90.25 105 VAL A N 1
ATOM 841 C CA . VAL A 1 105 ? 9.415 0.649 -0.555 1.00 90.25 105 VAL A CA 1
ATOM 842 C C . VAL A 1 105 ? 8.975 0.807 0.902 1.00 90.25 105 VAL A C 1
ATOM 844 O O . VAL A 1 105 ? 7.902 0.332 1.269 1.00 90.25 105 VAL A O 1
ATOM 847 N N . VAL A 1 106 ? 9.760 1.509 1.724 1.00 89.31 106 VAL A N 1
ATOM 848 C CA . VAL A 1 106 ? 9.404 1.772 3.128 1.00 89.31 106 VAL A CA 1
ATOM 849 C C . VAL A 1 106 ? 8.125 2.596 3.217 1.00 89.31 106 VAL A C 1
ATOM 851 O O . VAL A 1 106 ? 7.203 2.201 3.928 1.00 89.31 106 VAL A O 1
ATOM 854 N N . LEU A 1 107 ? 8.028 3.695 2.460 1.00 91.19 107 LEU A N 1
ATOM 855 C CA . LEU A 1 107 ? 6.825 4.527 2.433 1.00 91.19 107 LEU A CA 1
ATOM 856 C C . LEU A 1 107 ? 5.606 3.745 1.944 1.00 91.19 107 LEU A C 1
ATOM 858 O O . LEU A 1 107 ? 4.521 3.918 2.494 1.00 91.19 107 LEU A O 1
ATOM 862 N N . LEU A 1 108 ? 5.767 2.874 0.949 1.00 91.19 108 LEU A N 1
ATOM 863 C CA . LEU A 1 108 ? 4.684 2.059 0.413 1.00 91.19 108 LEU A CA 1
ATOM 864 C C . LEU A 1 108 ? 4.119 1.106 1.477 1.00 91.19 108 LEU A C 1
ATOM 866 O O . LEU A 1 108 ? 2.910 1.087 1.709 1.00 91.19 108 LEU A O 1
ATOM 870 N N . VAL A 1 109 ? 4.990 0.356 2.158 1.00 89.44 109 VAL A N 1
ATOM 871 C CA . VAL A 1 109 ? 4.589 -0.583 3.219 1.00 89.44 109 VAL A CA 1
ATOM 872 C C . VAL A 1 109 ? 3.998 0.163 4.416 1.00 89.44 109 VAL A C 1
ATOM 874 O O . VAL A 1 109 ? 2.973 -0.250 4.958 1.00 89.44 109 VAL A O 1
ATOM 877 N N . PHE A 1 110 ? 4.605 1.284 4.805 1.00 89.69 110 PHE A N 1
ATOM 878 C CA . PHE A 1 110 ? 4.133 2.119 5.906 1.00 89.69 110 PHE A CA 1
ATOM 879 C C . PHE A 1 110 ? 2.727 2.676 5.646 1.00 89.69 110 PHE A C 1
ATOM 881 O O . PHE A 1 110 ? 1.826 2.496 6.464 1.00 89.69 110 PHE A O 1
ATOM 888 N N . ASN A 1 111 ? 2.503 3.266 4.466 1.00 90.31 111 ASN A N 1
ATOM 889 C CA . ASN A 1 111 ? 1.186 3.769 4.078 1.00 90.31 111 ASN A CA 1
ATOM 890 C C . ASN A 1 111 ? 0.147 2.646 4.005 1.00 90.31 111 ASN A C 1
ATOM 892 O O . ASN A 1 111 ? -0.998 2.862 4.388 1.00 90.31 111 ASN A O 1
ATOM 896 N N . CYS A 1 112 ? 0.526 1.446 3.558 1.00 89.94 112 CYS A N 1
ATOM 897 C CA . CYS A 1 112 ? -0.390 0.308 3.536 1.00 89.94 112 CYS A CA 1
ATOM 898 C C . CYS A 1 112 ? -0.887 -0.061 4.937 1.00 89.94 112 CYS A C 1
ATOM 900 O O . CYS A 1 112 ? -2.086 -0.255 5.119 1.00 89.94 112 CYS A O 1
ATOM 902 N N . LYS A 1 113 ? 0.016 -0.136 5.923 1.00 88.06 113 LYS A N 1
ATOM 903 C CA . LYS A 1 113 ? -0.339 -0.497 7.304 1.00 88.06 113 LYS A CA 1
ATOM 904 C C . LYS A 1 113 ? -1.246 0.542 7.957 1.00 88.06 113 LYS A C 1
ATOM 906 O O . LYS A 1 113 ? -2.237 0.178 8.576 1.00 88.06 113 LYS A O 1
ATOM 911 N N . ILE A 1 114 ? -0.943 1.825 7.768 1.00 89.69 114 ILE A N 1
ATOM 912 C CA . ILE A 1 114 ? -1.763 2.919 8.302 1.00 89.69 114 ILE A CA 1
ATOM 913 C C . ILE A 1 114 ? -3.141 2.949 7.640 1.00 89.69 114 ILE A C 1
ATOM 915 O O . ILE A 1 114 ? -4.165 3.054 8.309 1.00 89.69 114 ILE A O 1
ATOM 919 N N . LEU A 1 115 ? -3.190 2.852 6.311 1.00 89.31 115 LEU A N 1
ATOM 920 C CA . LEU A 1 115 ? -4.461 2.913 5.596 1.00 89.31 115 LEU A CA 1
ATOM 921 C C . LEU A 1 115 ? -5.332 1.693 5.872 1.00 89.31 115 LEU A C 1
ATOM 923 O O . LEU A 1 115 ? -6.550 1.820 5.853 1.00 89.31 115 LEU A O 1
ATOM 927 N N . GLN A 1 116 ? -4.734 0.540 6.161 1.00 88.00 116 GLN A N 1
ATOM 928 C CA . GLN A 1 116 ? -5.460 -0.663 6.534 1.00 88.00 116 GLN A CA 1
ATOM 929 C C . GLN A 1 116 ? -6.286 -0.484 7.811 1.00 88.00 116 GLN A C 1
ATOM 931 O O . GLN A 1 116 ? -7.475 -0.808 7.815 1.00 88.00 116 GLN A O 1
ATOM 936 N N . THR A 1 117 ? -5.673 0.011 8.886 1.00 87.12 117 THR A N 1
ATOM 937 C CA . THR A 1 117 ? -6.350 0.179 10.180 1.00 87.12 117 THR A CA 1
ATOM 938 C C . THR A 1 117 ? -7.409 1.276 10.099 1.00 87.12 117 THR A C 1
ATOM 940 O O . THR A 1 117 ? -8.554 1.067 10.506 1.00 87.12 117 THR A O 1
ATOM 943 N N . ILE A 1 118 ? -7.073 2.399 9.457 1.00 88.56 118 ILE A N 1
ATOM 944 C CA . ILE A 1 118 ? -7.992 3.524 9.247 1.00 88.56 118 ILE A CA 1
ATOM 945 C C . ILE A 1 118 ? -9.190 3.115 8.383 1.00 88.56 118 ILE A C 1
ATOM 947 O O . ILE A 1 118 ? -10.326 3.477 8.695 1.00 88.56 118 ILE A O 1
ATOM 951 N N . ASP A 1 119 ? -8.968 2.383 7.289 1.00 88.19 119 ASP A N 1
ATOM 952 C CA . ASP A 1 119 ? -10.045 1.946 6.397 1.00 88.19 119 ASP A CA 1
ATOM 953 C C . ASP A 1 119 ? -10.949 0.905 7.070 1.00 88.19 119 ASP A C 1
ATOM 955 O O . ASP A 1 119 ? -12.169 0.977 6.921 1.00 88.19 119 ASP A O 1
ATOM 959 N N . ALA A 1 120 ? -10.386 -0.011 7.866 1.00 86.25 120 ALA A N 1
ATOM 960 C CA . ALA A 1 120 ? -11.160 -0.982 8.638 1.00 86.25 120 ALA A CA 1
ATOM 961 C C . ALA A 1 120 ? -12.075 -0.302 9.671 1.00 86.25 120 ALA A C 1
ATOM 963 O O . ALA A 1 120 ? -13.281 -0.560 9.680 1.00 86.25 120 ALA A O 1
ATOM 964 N N . ALA A 1 121 ? -11.536 0.618 10.478 1.00 87.12 121 ALA A N 1
ATOM 965 C CA . ALA A 1 121 ? -12.327 1.386 11.438 1.00 87.12 121 ALA A CA 1
ATOM 966 C C . ALA A 1 121 ? -13.383 2.258 10.733 1.00 87.12 121 ALA A C 1
ATOM 968 O O . ALA A 1 121 ? -14.548 2.284 11.129 1.00 87.12 121 ALA A O 1
ATOM 969 N N . SER A 1 122 ? -13.012 2.908 9.624 1.00 88.38 122 SER A N 1
ATOM 970 C CA . SER A 1 122 ? -13.935 3.731 8.830 1.00 88.38 122 SER A CA 1
ATOM 971 C C . SER A 1 122 ? -15.099 2.917 8.259 1.00 88.38 122 SER A C 1
ATOM 973 O O . SER A 1 122 ? -16.232 3.391 8.268 1.00 88.38 122 SER A O 1
ATOM 975 N N . LYS A 1 123 ? -14.844 1.693 7.778 1.00 87.38 123 LYS A N 1
ATOM 976 C CA . LYS A 1 123 ? -15.885 0.786 7.268 1.00 87.38 123 LYS A CA 1
ATOM 977 C C . LYS A 1 123 ? -16.832 0.316 8.368 1.00 87.38 123 LYS A C 1
ATOM 979 O O . LYS A 1 123 ? -18.030 0.230 8.113 1.00 87.38 123 LYS A O 1
ATOM 984 N N . ALA A 1 124 ? -16.317 0.029 9.563 1.00 85.19 124 ALA A N 1
ATOM 985 C CA . ALA A 1 124 ? -17.145 -0.358 10.704 1.00 85.19 124 ALA A CA 1
ATOM 986 C C . ALA A 1 124 ? -18.110 0.772 11.101 1.00 85.19 124 ALA A C 1
ATOM 988 O O . ALA A 1 124 ? -19.314 0.546 11.196 1.00 85.19 124 ALA A O 1
ATOM 989 N N . LEU A 1 125 ? -17.600 2.005 11.194 1.00 85.00 125 LEU A N 1
ATOM 990 C CA . LEU A 1 125 ? -18.390 3.195 11.533 1.00 85.00 125 LEU A CA 1
ATOM 991 C C . LEU A 1 125 ? -19.407 3.599 10.456 1.00 85.00 125 LEU A C 1
ATOM 993 O O . LEU A 1 125 ? -20.419 4.216 10.767 1.00 85.00 125 LEU A O 1
ATOM 997 N N . GLN A 1 126 ? -19.137 3.292 9.187 1.00 86.75 126 GLN A N 1
ATOM 998 C CA . GLN A 1 126 ? -20.010 3.641 8.055 1.00 86.75 126 GLN A CA 1
ATOM 999 C C . GLN A 1 126 ? -20.950 2.490 7.652 1.00 86.75 126 GLN A C 1
ATOM 1001 O O . GLN A 1 126 ? -21.647 2.579 6.639 1.00 86.75 126 GLN A O 1
ATOM 1006 N N . SER A 1 127 ? -20.973 1.395 8.419 1.00 83.81 127 SER A N 1
ATOM 1007 C CA . SER A 1 127 ? -21.860 0.255 8.179 1.00 83.81 127 SER A CA 1
ATOM 1008 C C . SER A 1 127 ? -23.324 0.623 8.437 1.00 83.81 127 SER A C 1
ATOM 1010 O O . SER A 1 127 ? -23.644 1.298 9.410 1.00 83.81 127 SER A O 1
ATOM 1012 N N . LYS A 1 128 ? -24.238 0.113 7.598 1.00 82.38 128 LYS A N 1
ATOM 1013 C CA . LYS A 1 128 ? -25.693 0.264 7.801 1.00 82.38 128 LYS A CA 1
ATOM 1014 C C . LYS A 1 128 ? -26.185 -0.437 9.074 1.00 82.38 128 LYS A C 1
ATOM 1016 O O . LYS A 1 128 ? -27.133 0.029 9.691 1.00 82.38 128 LYS A O 1
ATOM 1021 N N . ASN A 1 129 ? -25.524 -1.531 9.454 1.00 84.00 129 ASN A N 1
ATOM 1022 C CA . ASN A 1 129 ? -25.760 -2.266 10.695 1.00 84.00 129 ASN A CA 1
ATOM 1023 C C . ASN A 1 129 ? -24.576 -1.995 11.622 1.00 84.00 129 ASN A C 1
ATOM 1025 O O . ASN A 1 129 ? -23.662 -2.817 11.718 1.00 84.00 129 ASN A O 1
ATOM 1029 N N . ILE A 1 130 ? -24.517 -0.789 12.184 1.00 80.25 130 ILE A N 1
ATOM 1030 C CA . ILE A 1 130 ? -23.401 -0.398 13.041 1.00 80.25 130 ILE A CA 1
ATOM 1031 C C . ILE A 1 130 ? -23.493 -1.125 14.384 1.00 80.25 130 ILE A C 1
ATOM 1033 O O . ILE A 1 130 ? -24.488 -1.027 15.098 1.00 80.25 130 ILE A O 1
ATOM 1037 N N . ASP A 1 131 ? -22.428 -1.841 14.730 1.00 87.19 131 ASP A N 1
ATOM 1038 C CA . ASP A 1 131 ? -22.180 -2.290 16.095 1.00 87.19 131 ASP A CA 1
ATOM 1039 C C . ASP A 1 131 ? -21.201 -1.296 16.726 1.00 87.19 131 ASP A C 1
ATOM 1041 O O . ASP A 1 131 ? -20.029 -1.213 16.330 1.00 87.19 131 ASP A O 1
ATOM 1045 N N . LEU A 1 132 ? -21.700 -0.485 17.665 1.00 85.81 132 LEU A N 1
ATOM 1046 C CA . LEU A 1 132 ? -20.891 0.535 18.332 1.00 85.81 132 LEU A CA 1
ATOM 1047 C C . LEU A 1 132 ? -19.757 -0.080 19.156 1.00 85.81 132 LEU A C 1
ATOM 1049 O O . LEU A 1 132 ? -18.676 0.505 19.207 1.00 85.81 132 LEU A O 1
ATOM 1053 N N . SER A 1 133 ? -19.966 -1.256 19.745 1.00 86.00 133 SER A N 1
ATOM 1054 C CA . SER A 1 133 ? -18.958 -1.939 20.557 1.00 86.00 133 SER A CA 1
ATOM 1055 C C . SER A 1 133 ? -17.789 -2.388 19.682 1.00 86.00 133 SER A C 1
ATOM 1057 O O . SER A 1 133 ? -16.632 -2.089 19.974 1.00 86.00 133 SER A O 1
ATOM 1059 N N . ILE A 1 134 ? -18.084 -3.028 18.545 1.00 84.00 134 ILE A N 1
ATOM 1060 C CA . ILE A 1 134 ? -17.057 -3.448 17.577 1.00 84.00 134 ILE A CA 1
ATOM 1061 C C . ILE A 1 134 ? -16.336 -2.231 16.987 1.00 84.00 134 ILE A C 1
ATOM 1063 O O . ILE A 1 134 ? -15.111 -2.229 16.862 1.00 84.00 134 ILE A O 1
ATOM 1067 N N . SER A 1 135 ? -17.081 -1.180 16.644 1.00 84.81 135 SER A N 1
ATOM 1068 C CA . SER A 1 135 ? -16.509 0.034 16.053 1.00 84.81 135 SER A CA 1
ATOM 1069 C C . SER A 1 135 ? -15.597 0.780 17.032 1.00 84.81 135 SER A C 1
ATOM 1071 O O . SER A 1 135 ? -14.539 1.261 16.631 1.00 84.81 135 SER A O 1
ATOM 1073 N N . SER A 1 136 ? -15.971 0.840 18.314 1.00 86.62 136 SER A N 1
ATOM 1074 C CA . SER A 1 136 ? -15.156 1.439 19.375 1.00 86.62 136 SER A CA 1
ATOM 1075 C C . SER A 1 136 ? -13.862 0.656 19.598 1.00 86.62 136 SER A C 1
ATOM 1077 O O . SER A 1 136 ? -12.792 1.262 19.626 1.00 86.62 136 SER A O 1
ATOM 1079 N N . ASN A 1 137 ? -13.934 -0.678 19.631 1.00 90.12 137 ASN A N 1
ATOM 1080 C CA . ASN A 1 137 ? -12.750 -1.532 19.731 1.00 90.12 137 ASN A CA 1
ATOM 1081 C C . ASN A 1 137 ? -11.800 -1.338 18.536 1.00 90.12 137 ASN A C 1
ATOM 1083 O O . ASN A 1 137 ? -10.593 -1.193 18.717 1.00 90.12 137 ASN A O 1
ATOM 1087 N N . LEU A 1 138 ? -12.326 -1.283 17.306 1.00 87.25 138 LEU A N 1
ATOM 1088 C CA . LEU A 1 138 ? -11.512 -1.057 16.104 1.00 87.25 138 LEU A CA 1
ATOM 1089 C C . LEU A 1 138 ? -10.862 0.332 16.078 1.00 87.25 138 LEU A C 1
ATOM 1091 O O . LEU A 1 138 ? -9.732 0.468 15.609 1.00 87.25 138 LEU A O 1
ATOM 1095 N N . LEU A 1 139 ? -11.552 1.358 16.581 1.00 89.12 139 LEU A N 1
ATOM 1096 C CA . LEU A 1 139 ? -10.977 2.693 16.740 1.00 89.12 139 LEU A CA 1
ATOM 1097 C C . LEU A 1 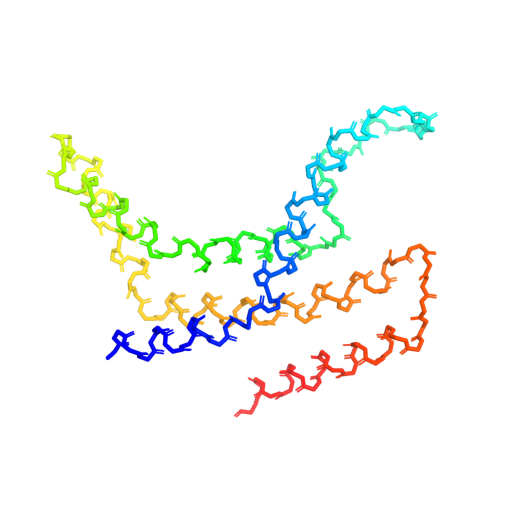139 ? -9.843 2.706 17.763 1.00 89.12 139 LEU A C 1
ATOM 1099 O O . LEU A 1 139 ? -8.808 3.311 17.494 1.00 89.12 139 LEU A O 1
ATOM 1103 N N . GLN A 1 140 ? -10.013 2.028 18.898 1.00 89.50 140 GLN A N 1
ATOM 1104 C CA . GLN A 1 140 ? -8.973 1.935 19.918 1.00 89.50 140 GLN A CA 1
ATOM 1105 C C . GLN A 1 140 ? -7.723 1.234 19.374 1.00 89.50 140 GLN A C 1
ATOM 1107 O O . GLN A 1 140 ? -6.628 1.780 19.477 1.00 89.50 140 GLN A O 1
ATOM 1112 N N . VAL A 1 141 ? -7.890 0.098 18.689 1.00 88.31 141 VAL A N 1
ATOM 1113 C CA . VAL A 1 141 ? -6.779 -0.593 18.012 1.00 88.31 141 VAL A CA 1
ATOM 1114 C C . VAL A 1 141 ? -6.103 0.321 16.988 1.00 88.31 141 VAL A C 1
ATOM 1116 O O . VAL A 1 141 ? -4.878 0.389 16.925 1.00 88.31 141 VAL A O 1
ATOM 1119 N N . CYS A 1 142 ? -6.885 1.068 16.202 1.00 88.38 142 CYS A N 1
ATOM 1120 C CA . CYS A 1 142 ? -6.335 2.020 15.241 1.00 88.38 142 CYS A CA 1
ATOM 1121 C C . CYS A 1 142 ? -5.511 3.124 15.924 1.00 88.38 142 CYS A C 1
ATOM 1123 O O . CYS A 1 142 ? -4.479 3.515 15.384 1.00 88.38 142 CYS A O 1
ATOM 1125 N N . LEU A 1 143 ? -5.948 3.634 17.079 1.00 89.06 143 LEU A N 1
ATOM 1126 C CA . LEU A 1 143 ? -5.207 4.639 17.845 1.00 89.06 143 LEU A CA 1
ATOM 1127 C C . LEU A 1 143 ? -3.903 4.070 18.403 1.00 89.06 143 LEU A C 1
ATOM 1129 O O . LEU A 1 143 ? -2.849 4.655 18.172 1.00 89.06 143 LEU A O 1
ATOM 1133 N N . GLU A 1 144 ? -3.954 2.902 19.041 1.00 89.75 144 GLU A N 1
ATOM 1134 C CA . GLU A 1 144 ? -2.769 2.219 19.573 1.00 89.75 144 GLU A CA 1
ATOM 1135 C C . GLU A 1 144 ? -1.741 1.926 18.472 1.00 89.75 144 GLU A C 1
ATOM 1137 O O . GLU A 1 144 ? -0.535 2.086 18.667 1.00 89.75 144 GLU A O 1
ATOM 1142 N N . ASP A 1 145 ? -2.199 1.519 17.286 1.00 86.19 145 ASP A N 1
ATOM 1143 C CA . ASP A 1 145 ? -1.321 1.288 16.142 1.00 86.19 145 ASP A CA 1
ATOM 1144 C C . ASP A 1 145 ? -0.697 2.580 15.610 1.00 86.19 145 ASP A C 1
ATOM 1146 O O . ASP A 1 145 ? 0.465 2.567 15.208 1.00 86.19 145 ASP A O 1
ATOM 1150 N N . LEU A 1 146 ? -1.422 3.700 15.628 1.00 86.56 146 LEU A N 1
ATOM 1151 C CA . LEU A 1 146 ? -0.882 4.999 15.221 1.00 86.56 146 LEU A CA 1
ATOM 1152 C C . LEU A 1 146 ? 0.123 5.555 16.235 1.00 86.56 146 LEU A C 1
ATOM 1154 O O . LEU A 1 146 ? 1.147 6.107 15.829 1.00 86.56 146 LEU A O 1
ATOM 1158 N N . GLU A 1 147 ? -0.114 5.363 17.532 1.00 89.19 147 GLU A N 1
ATOM 1159 C CA . GLU A 1 147 ? 0.815 5.759 18.597 1.00 89.19 147 GLU A CA 1
ATOM 1160 C C . GLU A 1 147 ? 2.158 5.025 18.501 1.00 89.19 147 GLU A C 1
ATOM 1162 O O . GLU A 1 147 ? 3.208 5.619 18.754 1.00 89.19 147 GLU A O 1
ATOM 1167 N N . LYS A 1 148 ? 2.162 3.756 18.068 1.00 87.50 148 LYS A N 1
ATOM 1168 C CA . LYS A 1 148 ? 3.405 2.997 17.829 1.00 87.50 148 LYS A CA 1
ATOM 1169 C C . LYS A 1 148 ? 4.304 3.638 16.773 1.00 87.50 148 LYS A C 1
ATOM 1171 O O . LYS A 1 148 ? 5.506 3.409 16.809 1.00 87.50 148 LYS A O 1
ATOM 1176 N N . TYR A 1 149 ? 3.745 4.410 15.841 1.00 80.75 149 TYR A N 1
ATOM 1177 C CA . TYR A 1 149 ? 4.513 5.094 14.798 1.00 80.75 149 TYR A CA 1
ATOM 1178 C C . TYR A 1 149 ? 4.976 6.503 15.199 1.00 80.75 149 TYR A C 1
ATOM 1180 O O . TYR A 1 149 ? 5.733 7.114 14.448 1.00 80.75 149 TYR A O 1
ATOM 1188 N N . GLN A 1 150 ? 4.512 7.035 16.337 1.00 73.69 150 GLN A N 1
ATOM 1189 C CA . GLN A 1 150 ? 4.938 8.341 16.857 1.00 73.69 150 GLN A CA 1
ATOM 1190 C C . GLN A 1 150 ? 6.182 8.265 17.755 1.00 73.69 150 GLN A C 1
ATOM 1192 O O . GLN A 1 150 ? 6.795 9.300 18.011 1.00 73.69 150 GLN A O 1
ATOM 1197 N N . LYS A 1 151 ? 6.533 7.070 18.238 1.00 53.38 151 LYS A N 1
ATOM 1198 C CA . LYS A 1 151 ? 7.723 6.803 19.059 1.00 53.38 151 LYS A CA 1
ATOM 1199 C C . LYS A 1 151 ? 8.899 6.378 18.188 1.00 53.38 151 LYS A C 1
ATOM 1201 O O . LYS A 1 151 ? 10.029 6.789 18.523 1.00 53.38 151 LYS A O 1
#

Secondary structure (DSSP, 8-state):
-HHHHHHHHHTS-HHHHHHHHHHHHHHHHHTTS--------S-----S---SSTTHHHHHHHHHHHHTHHHHHHHHHHHHHH---HHHHHHHHHHHHHHT-HHHHHHHHHHHHHHHHHHHHHHHHT-SS--HHHHHHHHHHHHHHHHTTT-

Sequence (151 aa):
MKERIEAAFRTVTPDMLRNVQLSMHKRATLKRDGVGVSSKPSNPVTLKTLNPTRWAGRFDAIFDLIVRFIEIQKALTKTILLCSKANERNQAILLKKKLENYNFVVLLVFNCKILQTIDAASKALQSKNIDLSISSNLLQVCLEDLEKYQK

Foldseek 3Di:
DVVVLVVLLPVCDVVVVVVVVVVVVVVVVVVVPPPDDDPDDPDPDDPDDDDLDPLNVVLVVLVVCSVCVVVLLVVLVCCLVPPPDPVSNVVSVVVNVVSPPPVNSVVSSVCNVLSVLVVVLRNQVSDPPHDPVVSVVSVVVSVVVVVVVVD